Protein AF-A0A6L4ZM96-F1 (afdb_monomer_lite)

Secondary structure (DSSP, 8-state):
---SS-SS-TT-EEEEEEE-TTS-HHHHHHHHHHHHHHEEEEEEEEEE---TTTTHHHHHHHHHHHHHTT-HHHHHHHHHHHHHHSPP----HHHHTTSSEEEEE-

Foldseek 3Di:
DQQLDDPAAFQQDLEAEDECQPPFQVRVVNRLVSVLRNHHAQHEYEYEYDAQVNCPVVLVVVCVVCVVVVNCVVCVVVSVCVNPRGHHPPPDVVSCVSHVGYHYDD

Sequence (106 aa):
MSTNQLAFPDNSFDLIITDVSLLPSDKLAKELPELVRVAKPKARLVVYFASQGSFDEFFSIFWEALYYSNLSEALQLPLEELINERPAPIVNENLLQTAGNILIVI

Structure (mmCIF, N/CA/C/O backbone):
data_AF-A0A6L4ZM96-F1
#
_entry.id   AF-A0A6L4ZM96-F1
#
loop_
_atom_site.group_PDB
_atom_site.id
_atom_site.type_symbol
_atom_site.label_atom_id
_atom_site.label_alt_id
_atom_site.label_comp_id
_atom_site.label_asym_id
_atom_site.label_entity_id
_atom_site.label_seq_id
_atom_site.pdbx_PDB_ins_code
_atom_site.Cartn_x
_atom_site.Cartn_y
_atom_site.Cartn_z
_atom_site.occupancy
_atom_site.B_iso_or_equiv
_atom_site.auth_seq_id
_atom_site.auth_comp_id
_atom_site.auth_asym_id
_atom_site.auth_atom_id
_atom_site.pdbx_PDB_model_num
ATOM 1 N N . MET A 1 1 ? -9.968 -5.104 -6.400 1.00 49.06 1 MET A N 1
ATOM 2 C CA . MET A 1 1 ? -11.272 -4.629 -5.885 1.00 49.06 1 MET A CA 1
ATOM 3 C C . MET A 1 1 ? -10.994 -3.373 -5.086 1.00 49.06 1 MET A C 1
ATOM 5 O O . MET A 1 1 ? -10.076 -3.414 -4.285 1.00 49.06 1 MET A O 1
ATOM 9 N N . SER A 1 2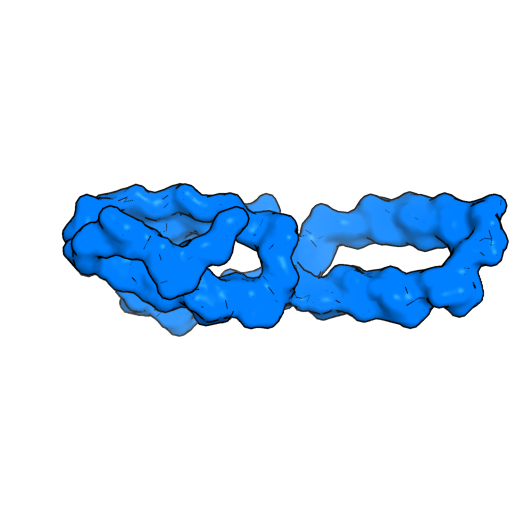 ? -11.695 -2.272 -5.351 1.00 54.97 2 SER A N 1
ATOM 10 C CA . SER A 1 2 ? -11.572 -1.062 -4.527 1.00 54.97 2 SER A CA 1
ATOM 11 C C . SER A 1 2 ? -12.361 -1.262 -3.234 1.00 54.97 2 SER A C 1
ATOM 13 O O . SER A 1 2 ? -13.502 -1.720 -3.285 1.00 54.97 2 SER A O 1
ATOM 15 N N . THR A 1 3 ? -11.760 -0.943 -2.093 1.00 60.47 3 THR A N 1
ATOM 16 C CA . THR A 1 3 ? -12.389 -0.961 -0.766 1.00 60.47 3 THR A CA 1
ATOM 17 C C . THR A 1 3 ? -13.255 0.267 -0.521 1.00 60.47 3 THR A C 1
ATOM 19 O O . THR A 1 3 ? -13.800 0.390 0.556 1.00 60.47 3 THR A O 1
ATOM 22 N N . ASN A 1 4 ? -13.490 1.142 -1.505 1.00 62.47 4 ASN A N 1
ATOM 23 C CA . ASN A 1 4 ? -14.335 2.334 -1.329 1.00 62.47 4 ASN A CA 1
ATOM 24 C C . ASN A 1 4 ? -15.783 2.049 -0.865 1.00 62.47 4 ASN A C 1
ATOM 26 O O . ASN A 1 4 ? -16.508 2.989 -0.548 1.00 62.47 4 ASN A O 1
ATOM 30 N N . GLN A 1 5 ? -16.220 0.783 -0.842 1.00 76.44 5 GLN A N 1
ATOM 31 C CA . GLN A 1 5 ? -17.460 0.367 -0.192 1.00 76.44 5 GLN A CA 1
ATOM 32 C C . GLN A 1 5 ? -17.423 -1.127 0.152 1.00 76.44 5 GLN A C 1
ATOM 34 O O . GLN A 1 5 ? -17.734 -1.997 -0.665 1.00 76.44 5 GLN A O 1
ATOM 39 N N . LEU A 1 6 ? -17.036 -1.439 1.381 1.00 83.69 6 LEU A N 1
ATOM 40 C CA . LEU A 1 6 ? -17.157 -2.769 1.950 1.00 83.69 6 LEU A 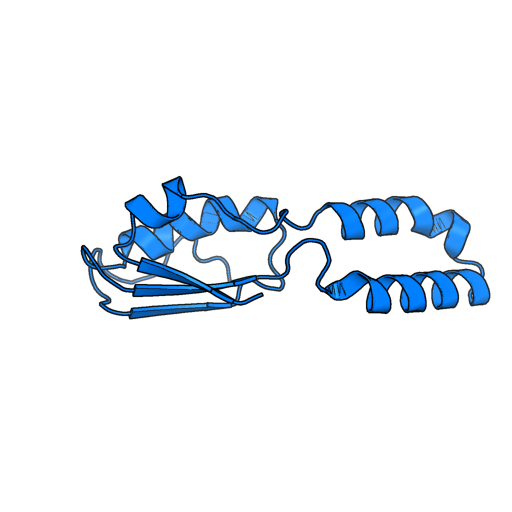CA 1
ATOM 41 C C . LEU A 1 6 ? -18.587 -2.975 2.459 1.00 83.69 6 LEU A C 1
ATOM 43 O O . LEU A 1 6 ? -19.122 -2.168 3.218 1.00 83.69 6 LEU A O 1
ATOM 47 N N . ALA A 1 7 ? -19.196 -4.108 2.109 1.00 89.75 7 ALA A N 1
ATOM 48 C CA . ALA A 1 7 ? -20.529 -4.500 2.575 1.00 89.75 7 ALA A CA 1
ATOM 49 C C . ALA A 1 7 ? -20.526 -4.997 4.039 1.00 89.75 7 ALA A C 1
ATOM 51 O O . ALA A 1 7 ? -21.186 -5.979 4.379 1.00 89.75 7 ALA A O 1
ATOM 52 N N . PHE A 1 8 ? -19.757 -4.335 4.903 1.00 91.50 8 PHE A N 1
ATOM 53 C CA . PHE A 1 8 ? -19.658 -4.626 6.326 1.00 91.50 8 PHE A CA 1
ATOM 54 C C . PHE A 1 8 ? -20.177 -3.445 7.150 1.00 91.50 8 PHE A C 1
ATOM 56 O O . PHE A 1 8 ? -19.939 -2.292 6.774 1.00 91.50 8 PHE A O 1
ATOM 63 N N . PRO A 1 9 ? -20.853 -3.702 8.281 1.00 91.50 9 PRO A N 1
ATOM 64 C CA . PRO A 1 9 ? -21.202 -2.659 9.236 1.00 91.50 9 PRO A CA 1
ATOM 65 C C . PRO A 1 9 ? -19.962 -1.969 9.817 1.00 91.50 9 PRO A C 1
ATOM 67 O O . PRO A 1 9 ? -18.870 -2.544 9.856 1.00 91.50 9 PRO A O 1
ATOM 70 N N . ASP A 1 10 ? -20.146 -0.753 10.318 1.00 93.81 10 ASP A N 1
ATOM 71 C CA . ASP A 1 10 ? -19.116 -0.036 11.072 1.00 93.81 10 ASP A CA 1
ATOM 72 C C . ASP A 1 10 ? -18.679 -0.847 12.302 1.00 93.81 10 ASP A C 1
ATOM 74 O O . ASP A 1 10 ? -19.492 -1.544 12.914 1.00 93.81 10 ASP A O 1
ATOM 78 N N . ASN A 1 11 ? -17.413 -0.716 12.710 1.00 92.81 11 ASN A N 1
ATOM 79 C CA . ASN A 1 11 ? -16.879 -1.326 13.936 1.00 92.81 11 ASN A CA 1
ATOM 80 C C . ASN A 1 11 ? -17.107 -2.849 14.037 1.00 92.81 11 ASN A C 1
ATOM 82 O O . ASN A 1 11 ? -17.431 -3.384 15.101 1.00 92.81 11 ASN A O 1
ATOM 86 N N . SER A 1 12 ? -16.936 -3.565 12.930 1.00 94.50 12 SER A N 1
ATOM 87 C CA . SER A 1 12 ? -17.172 -5.009 12.863 1.00 94.50 12 SER A CA 1
ATOM 88 C C . SER A 1 12 ? -15.949 -5.842 13.246 1.00 94.50 12 SER A C 1
ATOM 90 O O . SER A 1 12 ? -16.107 -6.948 13.765 1.00 94.50 12 SER A O 1
ATOM 92 N N . PHE A 1 13 ? -14.733 -5.327 13.039 1.00 93.44 13 PHE A N 1
ATOM 93 C CA . PHE A 1 13 ? -13.514 -6.139 13.093 1.00 93.44 13 PHE A CA 1
ATOM 94 C C . PHE A 1 13 ? -12.522 -5.680 14.164 1.00 93.44 13 PHE A C 1
ATOM 96 O O . PHE A 1 13 ? -12.221 -4.496 14.284 1.00 93.44 13 PHE A O 1
ATOM 103 N N . ASP A 1 14 ? -11.976 -6.637 14.917 1.00 91.38 14 ASP A N 1
ATOM 104 C CA . ASP A 1 14 ? -10.888 -6.423 15.886 1.00 91.38 14 ASP A CA 1
ATOM 105 C C . ASP A 1 14 ? -9.491 -6.480 15.229 1.00 91.38 14 ASP A C 1
ATOM 107 O O . ASP A 1 14 ? -8.516 -5.949 15.768 1.00 91.38 14 ASP A O 1
ATOM 111 N N . LEU A 1 15 ? -9.395 -7.117 14.057 1.00 89.44 15 LEU A N 1
ATOM 112 C CA . LEU A 1 15 ? -8.191 -7.237 13.236 1.00 89.44 15 LEU A CA 1
ATOM 113 C C . LEU A 1 15 ? -8.564 -7.115 11.758 1.00 89.44 15 LEU A C 1
ATOM 115 O O . LEU A 1 15 ? -9.461 -7.810 11.284 1.00 89.44 15 LEU A O 1
ATOM 119 N N . ILE A 1 16 ? -7.828 -6.282 11.035 1.00 88.88 16 ILE A N 1
ATOM 120 C CA . ILE A 1 16 ? -7.909 -6.151 9.583 1.00 88.88 16 ILE A CA 1
ATOM 121 C C . ILE A 1 16 ? -6.510 -6.369 9.021 1.00 88.88 16 ILE A C 1
ATOM 123 O O . ILE A 1 16 ? -5.548 -5.776 9.503 1.00 88.88 16 ILE A O 1
ATOM 127 N N . ILE A 1 17 ? -6.403 -7.221 8.006 1.00 89.12 17 ILE A N 1
ATOM 128 C CA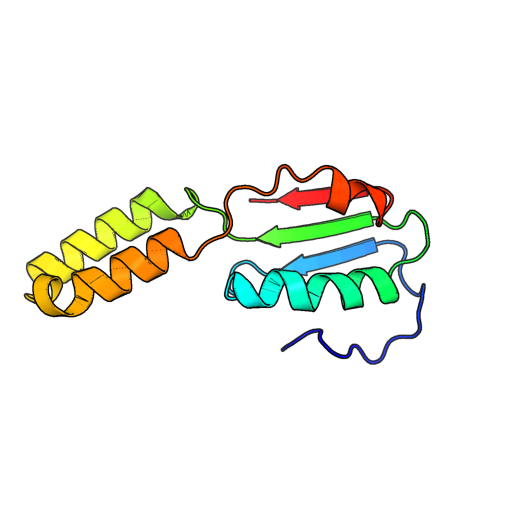 . ILE A 1 17 ? -5.175 -7.448 7.247 1.00 89.12 17 ILE A CA 1
ATOM 129 C C . ILE A 1 17 ? -5.505 -7.133 5.795 1.00 89.12 17 ILE A C 1
ATOM 131 O O . ILE A 1 17 ? -6.452 -7.697 5.249 1.00 89.12 17 ILE A O 1
ATOM 135 N N . THR A 1 18 ? -4.751 -6.224 5.189 1.00 84.12 18 THR A N 1
ATOM 136 C CA . THR A 1 18 ? -4.949 -5.824 3.798 1.00 84.12 18 THR A CA 1
ATOM 137 C C . THR A 1 18 ? -3.626 -5.804 3.050 1.00 84.12 18 THR A C 1
ATOM 139 O O . THR A 1 18 ? -2.590 -5.429 3.604 1.00 84.12 18 THR A O 1
ATOM 142 N N . ASP A 1 19 ? -3.682 -6.198 1.784 1.00 85.50 19 ASP A N 1
ATOM 143 C CA . ASP A 1 19 ? -2.580 -6.080 0.842 1.00 85.50 19 ASP A CA 1
ATOM 144 C C . ASP A 1 19 ? -2.936 -5.026 -0.202 1.00 85.50 19 ASP A C 1
ATOM 146 O O . ASP A 1 19 ? -3.905 -5.152 -0.954 1.00 85.50 19 ASP A O 1
ATOM 150 N N . VAL A 1 20 ? -2.152 -3.957 -0.196 1.00 80.50 20 VAL A N 1
ATOM 151 C CA . VAL A 1 20 ? -2.267 -2.804 -1.086 1.00 80.50 20 VAL A CA 1
ATOM 152 C C . VAL A 1 20 ? -0.952 -2.563 -1.832 1.00 80.50 20 VAL A C 1
ATOM 154 O O . VAL A 1 20 ? -0.744 -1.489 -2.387 1.00 80.50 20 VAL A O 1
ATOM 157 N N . SER A 1 21 ? -0.068 -3.566 -1.885 1.00 78.06 21 SER A N 1
ATOM 158 C CA . SER A 1 21 ? 1.248 -3.492 -2.536 1.00 78.06 21 SER A CA 1
ATOM 159 C C . SER A 1 21 ? 1.191 -3.145 -4.026 1.00 78.06 21 SER A C 1
ATOM 161 O O . SER A 1 21 ? 2.127 -2.547 -4.552 1.00 78.06 21 SER A O 1
ATOM 163 N N . LEU A 1 22 ? 0.079 -3.473 -4.690 1.00 77.56 22 LEU A N 1
ATOM 164 C CA . LEU A 1 22 ? -0.162 -3.197 -6.109 1.00 77.56 22 LEU A CA 1
ATOM 165 C C . LEU A 1 22 ? -1.127 -2.028 -6.355 1.00 77.56 22 LEU A C 1
ATOM 167 O O . LEU A 1 22 ? -1.501 -1.781 -7.503 1.00 77.56 22 LEU A O 1
ATOM 171 N N . LEU A 1 23 ? -1.582 -1.333 -5.307 1.00 77.19 23 LEU A N 1
ATOM 172 C CA . LEU A 1 23 ? -2.424 -0.157 -5.496 1.00 77.19 23 LEU A CA 1
ATOM 173 C C . LEU A 1 23 ? -1.570 1.054 -5.899 1.00 77.19 23 LEU A C 1
ATOM 175 O O . LEU A 1 23 ? -0.528 1.288 -5.285 1.00 77.19 23 LEU A O 1
ATOM 179 N N . PRO A 1 24 ? -2.039 1.867 -6.866 1.00 74.19 24 PRO A N 1
ATOM 180 C CA . PRO A 1 24 ? -1.472 3.187 -7.114 1.00 74.19 24 PRO A CA 1
ATOM 181 C C . PRO A 1 24 ? -1.454 4.014 -5.827 1.00 74.19 24 PRO A C 1
ATOM 183 O O . PRO A 1 24 ? -2.379 3.934 -5.005 1.00 74.19 24 PRO A O 1
ATOM 186 N N . SER A 1 25 ? -0.416 4.824 -5.641 1.00 69.38 25 SER A N 1
ATOM 187 C CA . SER A 1 25 ? -0.223 5.562 -4.386 1.00 69.38 25 SER A CA 1
ATOM 188 C C . SER A 1 25 ? -1.366 6.539 -4.094 1.00 69.38 25 SER A C 1
ATOM 190 O O . SER A 1 25 ? -1.777 6.689 -2.940 1.00 69.38 25 SER A O 1
ATOM 192 N N . ASP A 1 26 ? -1.972 7.117 -5.136 1.00 71.12 26 ASP A N 1
ATOM 193 C CA . ASP A 1 26 ? -3.134 8.009 -5.045 1.00 71.12 26 ASP A CA 1
ATOM 194 C C . ASP A 1 26 ? -4.426 7.297 -4.588 1.00 71.12 26 ASP A C 1
ATOM 196 O O . ASP A 1 26 ? -5.410 7.952 -4.215 1.00 71.12 26 ASP A O 1
ATOM 200 N N . LYS A 1 27 ? -4.451 5.958 -4.635 1.00 73.88 27 LYS A N 1
ATOM 201 C CA . LYS A 1 27 ? -5.577 5.128 -4.188 1.00 73.88 27 LYS A CA 1
ATOM 202 C C . LYS A 1 27 ? -5.441 4.718 -2.734 1.00 73.88 27 LYS A C 1
ATOM 204 O O . LYS A 1 27 ? -6.464 4.640 -2.066 1.00 73.88 27 LYS A O 1
ATOM 209 N N . LEU A 1 28 ? -4.227 4.545 -2.212 1.00 72.94 28 LEU A N 1
ATOM 210 C CA . LEU A 1 28 ? -4.017 4.128 -0.821 1.00 72.94 28 LEU A CA 1
ATOM 211 C C . LEU A 1 28 ? -4.738 5.046 0.179 1.00 72.94 28 LEU A C 1
ATOM 213 O O . LEU A 1 28 ? -5.459 4.579 1.059 1.00 72.94 28 LEU A O 1
ATOM 217 N N . ALA A 1 29 ? -4.611 6.363 -0.005 1.00 72.31 29 ALA A N 1
ATOM 218 C CA . ALA A 1 29 ? -5.263 7.353 0.851 1.00 72.31 29 ALA A CA 1
ATOM 219 C C . ALA A 1 29 ? -6.802 7.282 0.816 1.00 72.31 29 ALA A C 1
ATOM 221 O O . ALA A 1 29 ? -7.454 7.672 1.780 1.00 72.31 29 ALA A O 1
ATOM 222 N N . LYS A 1 30 ? -7.385 6.784 -0.282 1.00 75.75 30 LYS A N 1
ATOM 223 C CA . LYS A 1 30 ? -8.842 6.651 -0.462 1.00 75.75 30 LYS A CA 1
ATOM 224 C C . LYS A 1 30 ? -9.390 5.374 0.174 1.00 75.75 30 LYS A C 1
ATOM 226 O O . LYS A 1 30 ? -10.554 5.330 0.541 1.00 75.75 30 LYS A O 1
ATOM 231 N N . GLU A 1 31 ? -8.542 4.366 0.334 1.00 77.44 31 GLU A N 1
ATOM 232 C CA . GLU A 1 31 ? -8.918 3.030 0.804 1.00 77.44 31 GLU A CA 1
ATOM 233 C C . GLU A 1 31 ? -8.831 2.930 2.341 1.00 77.44 31 GLU A C 1
ATOM 235 O O . GLU A 1 31 ? -9.633 2.255 2.983 1.00 77.44 31 GLU A O 1
ATOM 240 N N . LEU A 1 32 ? -7.912 3.680 2.964 1.00 78.94 32 LEU A N 1
ATOM 241 C CA . LEU A 1 32 ? -7.743 3.718 4.423 1.00 78.94 32 LEU A CA 1
ATOM 242 C C . LEU A 1 32 ? -9.011 4.118 5.211 1.00 78.94 32 LEU A C 1
ATOM 244 O O . LEU A 1 32 ? -9.289 3.457 6.214 1.00 78.94 32 LEU A O 1
ATOM 248 N N . PRO A 1 33 ? -9.802 5.136 4.807 1.00 84.44 33 PRO A N 1
ATOM 249 C CA . PRO A 1 33 ? -11.018 5.516 5.525 1.00 84.44 33 PRO A CA 1
ATOM 250 C C . PRO A 1 33 ? -12.032 4.380 5.676 1.00 84.44 33 PRO A C 1
ATOM 252 O O . PRO A 1 33 ? -12.628 4.242 6.743 1.00 84.44 33 PRO A O 1
ATOM 255 N N . GLU A 1 34 ? -12.201 3.537 4.654 1.00 87.62 34 GLU A N 1
ATOM 256 C CA . GLU A 1 34 ? -13.133 2.413 4.751 1.00 87.62 34 GLU A CA 1
ATOM 257 C C . GLU A 1 34 ? -12.622 1.344 5.720 1.00 87.62 34 GLU A C 1
ATOM 259 O O . GLU A 1 34 ? -13.380 0.827 6.544 1.00 87.62 34 GLU A O 1
ATOM 264 N N . LEU A 1 35 ? -11.326 1.030 5.663 1.00 87.19 35 LEU A N 1
ATOM 265 C CA . LEU A 1 35 ? -10.714 0.074 6.585 1.00 87.19 35 LEU A CA 1
ATOM 266 C C . LEU A 1 35 ? -10.857 0.548 8.036 1.00 87.19 35 LEU A C 1
ATOM 268 O O . LEU A 1 35 ? -11.146 -0.255 8.918 1.00 87.19 35 LEU A O 1
ATOM 272 N N . VAL A 1 36 ? -10.724 1.855 8.277 1.00 86.56 36 VAL A N 1
ATOM 273 C CA . VAL A 1 36 ? -10.969 2.462 9.592 1.00 86.56 36 VAL A CA 1
ATOM 274 C C . VAL A 1 36 ? -12.448 2.382 9.982 1.00 86.56 36 VAL A C 1
ATOM 276 O O . VAL A 1 36 ? -12.736 2.057 11.129 1.00 86.56 36 VAL A O 1
ATOM 279 N N . ARG A 1 37 ? -13.391 2.610 9.055 1.00 90.06 37 ARG A N 1
ATOM 280 C CA . ARG A 1 37 ? -14.840 2.531 9.329 1.00 90.06 37 ARG A CA 1
ATOM 281 C C . ARG A 1 37 ? -15.252 1.159 9.861 1.00 90.06 37 ARG A C 1
ATOM 283 O O . ARG A 1 37 ? -16.015 1.058 10.822 1.00 90.06 37 ARG A O 1
ATOM 290 N N . VAL A 1 38 ? -14.766 0.092 9.233 1.00 92.06 38 VAL A N 1
ATOM 291 C CA . VAL A 1 38 ? -15.134 -1.282 9.611 1.00 92.06 38 VAL A CA 1
ATOM 292 C C . VAL A 1 38 ? -14.328 -1.801 10.811 1.00 92.06 38 VAL A C 1
ATOM 294 O O . VAL A 1 38 ? -14.694 -2.824 11.395 1.00 92.06 38 VAL A O 1
ATOM 297 N N . ALA A 1 39 ? -13.263 -1.105 11.215 1.00 90.69 39 ALA A N 1
ATOM 298 C CA . ALA A 1 39 ? -12.454 -1.429 12.384 1.00 90.69 39 ALA A CA 1
ATOM 299 C C . ALA A 1 39 ? -13.138 -0.977 13.680 1.00 90.69 39 ALA A C 1
ATOM 301 O O . ALA A 1 39 ? -13.643 0.136 13.778 1.00 90.69 39 ALA A O 1
ATOM 302 N N . LYS A 1 40 ? -13.130 -1.822 14.714 1.00 92.06 40 LYS A N 1
ATOM 303 C CA . LYS A 1 40 ? -13.547 -1.413 16.063 1.00 92.06 40 LYS A CA 1
ATOM 304 C C . LYS A 1 40 ? -12.575 -0.381 16.647 1.00 92.06 40 LYS A C 1
ATOM 306 O O . LYS A 1 40 ? -11.391 -0.382 16.296 1.00 92.06 40 LYS A O 1
ATOM 311 N N . PRO A 1 41 ? -13.001 0.427 17.636 1.00 85.81 41 PRO A N 1
ATOM 312 C CA . PRO A 1 41 ? -12.070 1.241 18.403 1.00 85.81 41 PRO A CA 1
ATOM 313 C C . PRO A 1 41 ? -10.963 0.359 18.996 1.00 85.81 41 PRO A C 1
ATOM 315 O O . PRO A 1 41 ? -11.250 -0.650 19.638 1.00 85.81 41 PRO A O 1
ATOM 318 N N . LYS A 1 42 ? -9.700 0.754 18.798 1.00 82.88 42 LYS A N 1
ATOM 319 C CA . LYS A 1 42 ? -8.495 0.000 19.207 1.00 82.88 42 LYS A CA 1
ATOM 320 C C . LYS A 1 42 ? -8.238 -1.323 18.465 1.00 82.88 42 LYS A C 1
ATOM 322 O O . LYS A 1 42 ? -7.368 -2.081 18.892 1.00 82.88 42 LYS A O 1
ATOM 327 N N . ALA A 1 43 ? -8.941 -1.594 17.367 1.00 86.44 43 ALA A N 1
ATOM 328 C CA . ALA A 1 43 ? -8.610 -2.710 16.488 1.00 86.44 43 ALA A CA 1
ATOM 329 C C . ALA A 1 43 ? -7.194 -2.573 15.905 1.00 86.44 43 ALA A C 1
ATOM 331 O O . ALA A 1 43 ? -6.628 -1.476 15.827 1.00 86.44 43 ALA A O 1
ATOM 332 N N . ARG A 1 44 ? -6.632 -3.707 15.479 1.00 86.25 44 ARG A N 1
ATOM 333 C CA . ARG A 1 44 ? -5.338 -3.762 14.794 1.00 86.25 44 ARG A CA 1
ATOM 334 C C . ARG A 1 44 ? -5.547 -3.733 13.286 1.00 86.25 44 ARG A C 1
ATOM 336 O O . ARG A 1 44 ? -6.312 -4.536 12.758 1.00 86.25 44 ARG A O 1
ATOM 343 N N . LEU A 1 45 ? -4.817 -2.864 12.600 1.00 84.31 45 LEU A N 1
ATOM 344 C CA . LEU A 1 45 ? -4.795 -2.807 11.141 1.00 84.31 45 LEU A CA 1
ATOM 345 C C . LEU A 1 45 ? -3.387 -3.161 10.651 1.00 84.31 45 LEU A C 1
ATOM 347 O O . LEU A 1 45 ? -2.414 -2.524 11.042 1.00 84.31 45 LEU A O 1
ATOM 351 N N . VAL A 1 46 ? -3.273 -4.193 9.822 1.00 85.25 46 VAL A N 1
ATOM 352 C CA . VAL A 1 46 ? -2.022 -4.606 9.177 1.00 85.25 46 VAL A CA 1
ATOM 353 C C . VAL A 1 46 ? -2.137 -4.297 7.694 1.00 85.25 46 VAL A C 1
ATOM 355 O O . VAL A 1 46 ? -3.047 -4.796 7.030 1.00 85.25 46 VAL A O 1
ATOM 358 N N . VAL A 1 47 ? -1.232 -3.465 7.188 1.00 80.38 47 VAL A N 1
ATOM 359 C CA . VAL A 1 47 ? -1.233 -3.008 5.794 1.00 80.38 47 VAL A CA 1
ATOM 360 C C . VAL A 1 47 ? 0.094 -3.394 5.158 1.00 80.38 47 VAL A C 1
ATOM 362 O O . VAL A 1 47 ? 1.146 -2.930 5.602 1.00 80.38 47 VAL A O 1
ATOM 365 N N . TYR A 1 48 ? 0.030 -4.221 4.118 1.00 82.00 48 TYR A N 1
ATOM 366 C CA . TYR A 1 48 ? 1.166 -4.508 3.247 1.00 82.00 48 TYR A CA 1
ATOM 367 C C . TYR A 1 48 ? 1.170 -3.514 2.092 1.00 82.00 48 TYR A C 1
ATOM 369 O O . TYR A 1 48 ? 0.188 -3.447 1.353 1.00 82.00 48 TYR A O 1
ATOM 377 N N . PHE A 1 49 ? 2.240 -2.737 1.924 1.00 77.69 49 PHE A N 1
ATOM 378 C CA . PHE A 1 49 ? 2.354 -1.808 0.800 1.00 77.69 49 PHE A CA 1
ATOM 379 C C . PHE A 1 49 ? 3.779 -1.738 0.260 1.00 77.69 49 PHE A C 1
ATOM 381 O O . PHE A 1 49 ? 4.745 -1.894 0.997 1.00 77.69 49 PHE A O 1
ATOM 388 N N . ALA A 1 50 ? 3.899 -1.447 -1.034 1.00 77.00 50 ALA A N 1
ATOM 389 C CA . ALA A 1 50 ? 5.181 -1.201 -1.674 1.00 77.00 50 ALA A CA 1
ATOM 390 C C . ALA A 1 50 ? 5.612 0.249 -1.417 1.00 77.00 50 ALA A C 1
ATOM 392 O O . ALA A 1 50 ? 4.954 1.176 -1.899 1.00 77.00 50 ALA A O 1
ATOM 393 N N . SER A 1 51 ? 6.701 0.463 -0.679 1.00 75.94 51 SER A N 1
ATOM 394 C CA . SER A 1 51 ? 7.267 1.800 -0.494 1.00 75.94 51 SER A CA 1
ATOM 395 C C . SER A 1 51 ? 8.270 2.141 -1.597 1.00 75.94 51 SER A C 1
ATOM 397 O O . SER A 1 51 ? 8.698 1.283 -2.378 1.00 75.94 51 SER A O 1
ATOM 399 N N . GLN A 1 52 ? 8.698 3.403 -1.646 1.00 75.56 52 GLN A N 1
ATOM 400 C CA . GLN A 1 52 ? 9.972 3.739 -2.290 1.00 75.56 52 GLN A CA 1
ATOM 401 C C . GLN A 1 52 ? 11.088 2.854 -1.717 1.00 75.56 52 GLN A C 1
ATOM 403 O O . GLN A 1 52 ? 11.080 2.549 -0.520 1.00 75.56 52 GLN A O 1
ATOM 408 N N . GLY A 1 53 ? 12.011 2.407 -2.566 1.00 72.25 53 GLY A N 1
ATOM 409 C CA . GLY A 1 53 ? 13.088 1.499 -2.174 1.00 72.25 53 GLY A CA 1
ATOM 410 C C . GLY A 1 53 ? 12.753 0.007 -2.272 1.00 72.25 53 GLY A C 1
ATOM 411 O O . GLY A 1 53 ? 13.658 -0.799 -2.467 1.00 72.25 53 GLY A O 1
ATOM 412 N N . SER A 1 54 ? 11.474 -0.396 -2.195 1.00 70.25 54 SER A N 1
ATOM 413 C CA . SER A 1 54 ? 11.090 -1.824 -2.158 1.00 70.25 54 SER A CA 1
ATOM 414 C C . SER A 1 54 ? 11.457 -2.608 -3.429 1.00 70.25 54 SER A C 1
ATOM 416 O O . SER A 1 54 ? 11.463 -3.834 -3.407 1.00 70.25 54 SER A O 1
ATOM 418 N N . PHE A 1 55 ? 11.736 -1.926 -4.545 1.00 73.94 55 PHE A N 1
ATOM 419 C CA . PHE A 1 55 ? 11.980 -2.554 -5.851 1.00 73.94 55 PHE A CA 1
ATOM 420 C C . PHE A 1 55 ? 13.162 -1.936 -6.610 1.00 73.94 55 PHE A C 1
ATOM 422 O O . PHE A 1 55 ? 13.225 -2.060 -7.831 1.00 73.94 55 PHE A O 1
ATOM 429 N N . ASP A 1 56 ? 14.095 -1.268 -5.932 1.00 74.19 56 ASP A N 1
ATOM 430 C CA . ASP A 1 56 ? 15.176 -0.538 -6.618 1.00 74.19 56 ASP A CA 1
ATOM 431 C C . ASP A 1 56 ? 16.036 -1.462 -7.500 1.00 74.19 56 ASP A C 1
ATOM 433 O O . ASP A 1 56 ? 16.368 -1.127 -8.640 1.00 74.19 56 ASP A O 1
ATOM 437 N N . GLU A 1 57 ? 16.319 -2.681 -7.032 1.00 81.69 57 GLU A N 1
ATOM 438 C CA . GLU A 1 57 ? 17.053 -3.681 -7.818 1.00 81.69 57 GLU A CA 1
ATOM 439 C C . GLU A 1 57 ? 16.228 -4.202 -9.006 1.00 81.69 57 GLU A C 1
ATOM 441 O O . GLU A 1 57 ? 16.741 -4.330 -10.118 1.00 81.69 57 GLU A O 1
ATOM 446 N N . PHE A 1 58 ? 14.923 -4.419 -8.814 1.00 84.94 58 PHE A N 1
ATOM 447 C CA . PHE A 1 58 ? 14.022 -4.808 -9.902 1.00 84.94 58 PHE A CA 1
ATOM 448 C C . PHE A 1 58 ? 13.987 -3.747 -11.008 1.00 84.94 58 PHE A C 1
ATOM 450 O O . PHE A 1 58 ? 14.080 -4.079 -12.190 1.00 84.94 58 PHE A O 1
ATOM 457 N N . PHE A 1 59 ? 13.894 -2.467 -10.641 1.00 86.06 59 PHE A N 1
ATOM 458 C CA . PHE A 1 59 ? 13.905 -1.381 -11.615 1.00 86.06 59 PHE A CA 1
ATOM 459 C C . PHE A 1 59 ? 15.254 -1.232 -12.315 1.00 86.06 59 PHE A C 1
ATOM 461 O O . PHE A 1 59 ? 15.271 -0.903 -13.497 1.00 86.06 59 PHE A O 1
ATOM 468 N N . SER A 1 60 ? 16.361 -1.550 -11.640 1.00 87.56 60 SER A N 1
ATOM 469 C CA . SER A 1 60 ? 17.689 -1.588 -12.265 1.00 87.56 60 SER A CA 1
ATOM 470 C C . SER A 1 60 ? 17.754 -2.642 -13.380 1.00 87.56 60 SER A C 1
ATOM 472 O O . SER A 1 60 ? 18.176 -2.339 -14.495 1.00 87.56 60 SER A O 1
ATOM 474 N N . ILE A 1 61 ? 17.246 -3.853 -13.120 1.00 91.19 61 ILE A N 1
ATOM 475 C CA . ILE A 1 61 ? 17.160 -4.930 -14.123 1.00 91.19 61 ILE A CA 1
ATOM 476 C C . ILE A 1 61 ? 16.201 -4.545 -15.257 1.00 91.19 61 ILE A C 1
ATOM 478 O O . ILE A 1 61 ? 16.482 -4.789 -16.431 1.00 91.19 61 ILE A O 1
ATOM 482 N N . PHE A 1 62 ? 15.059 -3.934 -14.931 1.00 90.38 62 PHE A N 1
ATOM 483 C CA . PHE A 1 62 ? 14.088 -3.525 -15.942 1.00 90.38 62 PHE A CA 1
ATOM 484 C C . PHE A 1 62 ? 14.647 -2.429 -16.857 1.00 90.38 62 PHE A C 1
ATOM 486 O O . PHE A 1 62 ? 14.481 -2.504 -18.074 1.00 90.38 62 PHE A O 1
ATOM 493 N N . TRP A 1 63 ? 15.378 -1.465 -16.297 1.00 91.00 63 TRP A N 1
ATOM 494 C CA . TRP A 1 63 ? 16.084 -0.440 -17.060 1.00 91.00 63 TRP A CA 1
ATOM 495 C C . TRP A 1 63 ? 17.091 -1.051 -18.040 1.00 91.00 63 TRP A C 1
ATOM 497 O O . TRP A 1 63 ? 17.117 -0.691 -19.219 1.00 91.00 63 TRP A O 1
ATOM 507 N N . GLU A 1 64 ? 17.887 -2.017 -17.577 1.00 93.31 64 GLU A N 1
ATOM 508 C CA . GLU A 1 64 ? 18.842 -2.747 -18.414 1.00 93.31 64 GLU A CA 1
ATOM 509 C C . GLU A 1 64 ? 18.136 -3.526 -19.541 1.00 93.31 64 GLU A C 1
ATOM 511 O O . GLU A 1 64 ? 18.554 -3.471 -20.700 1.00 93.31 64 GLU A O 1
ATOM 516 N N . ALA A 1 65 ? 17.011 -4.182 -19.248 1.00 94.94 65 ALA A N 1
ATOM 517 C CA . ALA A 1 65 ? 16.217 -4.884 -20.256 1.00 94.94 65 ALA A CA 1
ATOM 518 C C . ALA A 1 65 ? 15.650 -3.937 -21.331 1.00 94.94 65 ALA A C 1
ATOM 520 O O . ALA A 1 65 ? 15.669 -4.265 -22.522 1.00 94.94 65 ALA A O 1
ATOM 521 N N . LEU A 1 66 ? 15.171 -2.752 -20.934 1.00 94.88 66 LEU A N 1
ATOM 522 C CA . LEU A 1 66 ? 14.691 -1.726 -21.864 1.00 94.88 66 LEU A CA 1
ATOM 523 C C . LEU A 1 66 ? 15.814 -1.182 -22.743 1.00 94.88 66 LEU A C 1
ATOM 525 O O . LEU A 1 66 ? 15.601 -0.972 -23.939 1.00 94.88 66 LEU A O 1
ATOM 529 N N . TYR A 1 67 ? 17.007 -1.007 -22.174 1.00 94.44 67 TYR A N 1
ATOM 530 C CA . TYR A 1 67 ? 18.199 -0.625 -22.923 1.00 94.44 67 TYR A CA 1
ATOM 531 C C . TYR A 1 67 ? 18.535 -1.658 -24.007 1.00 94.44 67 TYR A C 1
ATOM 533 O O . TYR A 1 67 ? 18.599 -1.303 -25.183 1.00 94.44 67 TYR A O 1
ATOM 541 N N . TYR A 1 68 ? 18.645 -2.944 -23.655 1.00 96.56 68 TYR A N 1
ATOM 542 C CA . TYR A 1 68 ? 18.942 -4.001 -24.635 1.00 96.56 68 TYR A CA 1
ATOM 543 C C . TYR A 1 68 ? 17.828 -4.240 -25.660 1.00 96.56 68 TYR A C 1
ATOM 545 O O . TYR A 1 68 ? 18.081 -4.804 -26.723 1.00 96.56 68 TYR A O 1
ATOM 553 N N . SER A 1 69 ? 16.609 -3.794 -25.363 1.00 96.25 69 SER A N 1
ATOM 554 C CA . SER A 1 69 ? 15.468 -3.889 -26.276 1.00 96.25 69 SER A CA 1
ATOM 555 C C . SER A 1 69 ? 15.296 -2.651 -27.168 1.00 96.25 69 SER A C 1
ATOM 557 O O . SER A 1 69 ? 14.331 -2.601 -27.927 1.00 96.25 69 SER A O 1
ATOM 559 N N . ASN A 1 70 ? 16.191 -1.653 -27.093 1.00 95.62 70 ASN A N 1
ATOM 560 C CA . ASN A 1 70 ? 16.053 -0.344 -27.756 1.00 95.62 70 ASN A CA 1
ATOM 561 C C . ASN A 1 70 ? 14.730 0.379 -27.420 1.00 95.62 70 ASN A C 1
ATOM 563 O O . ASN A 1 70 ? 14.168 1.091 -28.250 1.00 95.62 70 ASN A O 1
ATOM 567 N N . LEU A 1 71 ? 14.221 0.189 -26.201 1.00 95.94 71 LEU A N 1
ATOM 568 C CA . LEU A 1 71 ? 12.992 0.818 -25.705 1.00 95.94 71 LEU A CA 1
ATOM 569 C C . LEU A 1 71 ? 13.257 1.917 -24.668 1.00 95.94 71 LEU A C 1
ATOM 571 O O . LEU A 1 71 ? 12.317 2.590 -24.249 1.00 95.94 71 LEU A O 1
ATOM 575 N N . SER A 1 72 ? 14.512 2.104 -24.251 1.00 91.38 72 SER A N 1
ATOM 576 C CA . SER A 1 72 ? 14.893 3.045 -23.192 1.00 91.38 72 SER A CA 1
ATOM 577 C C . SER A 1 72 ? 14.425 4.473 -23.471 1.00 91.38 72 SER A C 1
ATOM 579 O O . SER A 1 72 ? 13.781 5.064 -22.616 1.00 91.38 72 SER A O 1
ATOM 581 N N . GLU A 1 73 ? 14.656 5.008 -24.671 1.00 92.69 73 GLU A N 1
ATOM 582 C CA . GLU A 1 73 ? 14.279 6.389 -25.013 1.00 92.69 73 GLU A CA 1
ATOM 583 C C . GLU A 1 73 ? 12.758 6.618 -24.955 1.00 92.69 73 GLU A C 1
ATOM 585 O O . GLU A 1 73 ? 12.296 7.659 -24.495 1.00 92.69 73 GLU A O 1
ATOM 590 N N . ALA A 1 74 ? 11.967 5.620 -25.360 1.00 92.88 74 ALA A N 1
ATOM 591 C CA . ALA A 1 74 ? 10.509 5.714 -25.364 1.00 92.88 74 ALA A CA 1
ATOM 592 C C . ALA A 1 74 ? 9.884 5.531 -23.970 1.00 92.88 74 ALA A C 1
ATOM 594 O O . ALA A 1 74 ? 8.796 6.046 -23.716 1.00 92.88 74 ALA A O 1
ATOM 595 N N . LEU A 1 75 ? 10.540 4.773 -23.084 1.00 93.19 75 LEU A N 1
ATOM 596 C CA . LEU A 1 75 ? 9.975 4.350 -21.798 1.00 93.19 75 LEU A CA 1
ATOM 597 C C . LEU A 1 75 ? 10.692 4.925 -20.572 1.00 93.19 75 LEU A C 1
ATOM 599 O O . LEU A 1 75 ? 10.253 4.660 -19.456 1.00 93.19 75 LEU A O 1
ATOM 603 N N . GLN A 1 76 ? 11.729 5.745 -20.758 1.00 89.62 76 GLN A N 1
ATOM 604 C CA . GLN A 1 76 ? 12.467 6.376 -19.665 1.00 89.62 76 GLN A CA 1
ATOM 605 C C . GLN A 1 76 ? 11.548 7.171 -18.727 1.00 89.62 76 GLN A C 1
ATOM 607 O O . GLN A 1 76 ? 11.517 6.898 -17.531 1.00 89.62 76 GLN A O 1
ATOM 612 N N . LEU A 1 77 ? 10.779 8.125 -19.264 1.00 90.25 77 LEU A N 1
ATOM 613 C CA . LEU A 1 77 ? 9.909 8.986 -18.454 1.00 90.25 77 LEU A CA 1
ATOM 614 C C . LEU A 1 77 ? 8.811 8.188 -17.720 1.00 90.25 77 LEU A C 1
ATOM 616 O O . LEU A 1 77 ? 8.720 8.323 -16.503 1.00 90.25 77 LEU A O 1
ATOM 620 N N . PRO A 1 78 ? 8.040 7.295 -18.382 1.00 89.62 78 PRO A N 1
ATOM 621 C CA . PRO A 1 78 ? 7.079 6.438 -17.682 1.00 89.62 78 PRO A CA 1
ATOM 622 C C . PRO A 1 78 ? 7.703 5.559 -16.592 1.00 89.62 78 PRO A C 1
ATOM 624 O O . PRO A 1 78 ? 7.068 5.289 -15.574 1.00 89.62 78 PRO A O 1
ATOM 627 N N . LEU A 1 79 ? 8.938 5.087 -16.794 1.00 87.75 79 LEU A N 1
ATOM 628 C CA . LEU A 1 79 ? 9.642 4.287 -15.798 1.00 87.75 79 LEU A CA 1
ATOM 629 C C . LEU A 1 79 ? 10.067 5.133 -14.593 1.00 87.75 79 LEU A C 1
ATOM 631 O O . LEU A 1 79 ? 9.860 4.714 -13.458 1.00 87.75 79 LEU A O 1
ATOM 635 N N . GLU A 1 80 ? 10.615 6.327 -14.817 1.00 86.81 80 GLU A N 1
ATOM 636 C CA . GLU A 1 80 ? 10.933 7.269 -13.738 1.00 86.81 80 GLU A CA 1
ATOM 637 C C . GLU A 1 80 ? 9.675 7.669 -12.950 1.00 86.81 80 GLU A C 1
ATOM 639 O O . GLU A 1 80 ? 9.712 7.716 -11.719 1.00 86.81 80 GLU A O 1
ATOM 644 N N . GLU A 1 81 ? 8.547 7.896 -13.625 1.00 87.19 81 GLU A N 1
ATOM 645 C CA . GLU A 1 81 ? 7.255 8.149 -12.977 1.00 87.19 81 GLU A CA 1
ATOM 646 C C . GLU A 1 81 ? 6.822 6.960 -12.112 1.00 87.19 81 GLU A C 1
ATOM 648 O O . GLU A 1 81 ? 6.512 7.148 -10.939 1.00 87.19 81 GLU A O 1
ATOM 653 N N . LEU A 1 82 ? 6.888 5.734 -12.640 1.00 82.12 82 LEU A N 1
ATOM 654 C CA . LEU A 1 82 ? 6.532 4.512 -11.911 1.00 82.12 82 LEU A CA 1
ATOM 655 C C . LEU A 1 82 ? 7.419 4.272 -10.676 1.00 82.12 82 LEU A C 1
ATOM 657 O O . LEU A 1 82 ? 6.931 3.827 -9.635 1.00 82.12 82 LEU A O 1
ATOM 661 N N . ILE A 1 83 ? 8.721 4.557 -10.778 1.00 80.44 83 ILE A N 1
ATOM 662 C CA . ILE A 1 83 ? 9.670 4.453 -9.658 1.00 80.44 83 ILE A CA 1
ATOM 663 C C . ILE A 1 83 ? 9.285 5.440 -8.550 1.00 80.44 83 ILE A C 1
ATOM 665 O O . ILE A 1 83 ? 9.262 5.078 -7.370 1.00 80.44 83 ILE A O 1
ATOM 669 N N . ASN A 1 84 ? 8.955 6.67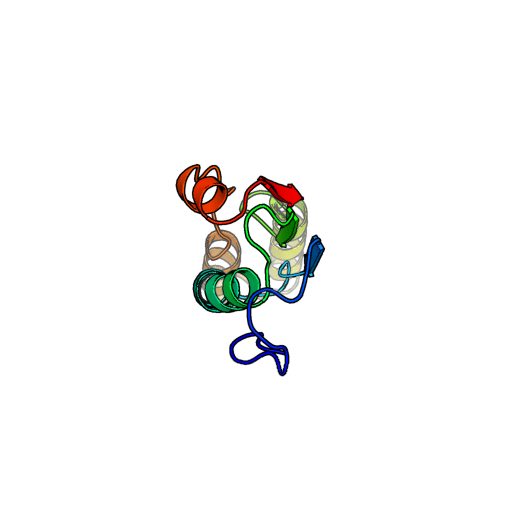5 -8.932 1.00 80.50 84 ASN A N 1
ATOM 670 C CA . ASN A 1 84 ? 8.682 7.762 -7.997 1.00 80.50 84 ASN A CA 1
ATOM 671 C C . ASN A 1 84 ? 7.233 7.801 -7.489 1.00 80.50 84 ASN A C 1
ATOM 673 O O . ASN A 1 84 ? 6.980 8.438 -6.468 1.00 80.50 84 ASN A O 1
ATOM 677 N N . GLU A 1 85 ? 6.295 7.119 -8.153 1.00 80.06 85 GLU A N 1
ATOM 678 C CA . GLU A 1 85 ? 4.876 7.090 -7.779 1.00 80.06 85 GLU A CA 1
ATOM 679 C C . GLU A 1 85 ? 4.669 6.494 -6.385 1.00 80.06 85 GLU A C 1
ATOM 681 O O . GLU A 1 85 ? 3.728 6.871 -5.685 1.00 80.06 85 GLU A O 1
ATOM 686 N N . ARG A 1 86 ? 5.533 5.567 -5.958 1.00 75.88 86 ARG A N 1
ATOM 687 C CA . ARG A 1 86 ? 5.337 4.856 -4.694 1.00 75.88 86 ARG A CA 1
ATOM 688 C C . ARG A 1 86 ? 5.405 5.803 -3.497 1.00 75.88 86 ARG A C 1
ATOM 690 O O . ARG A 1 86 ? 6.230 6.718 -3.475 1.00 75.88 86 ARG A O 1
ATOM 697 N N . PRO A 1 87 ? 4.568 5.582 -2.469 1.00 69.44 87 PRO A N 1
ATOM 698 C CA . PRO A 1 87 ? 4.653 6.379 -1.262 1.00 69.44 87 PRO A CA 1
ATOM 699 C C . PRO A 1 87 ? 6.034 6.185 -0.629 1.00 69.44 87 PRO A C 1
ATOM 701 O O . PRO A 1 87 ? 6.544 5.062 -0.534 1.00 69.44 87 PRO A O 1
ATOM 704 N N . ALA A 1 88 ? 6.633 7.278 -0.154 1.00 65.94 88 ALA A N 1
ATOM 705 C CA . ALA A 1 88 ? 7.728 7.171 0.799 1.00 65.94 88 ALA A CA 1
ATOM 706 C C . ALA A 1 88 ? 7.269 6.288 1.976 1.00 65.94 88 ALA A C 1
ATOM 708 O O . ALA A 1 88 ? 6.069 6.287 2.287 1.00 65.94 88 ALA A O 1
ATOM 709 N N . PRO A 1 89 ? 8.173 5.538 2.632 1.00 62.81 89 PRO A N 1
ATOM 710 C CA . PRO A 1 89 ? 7.825 4.771 3.818 1.00 62.81 89 PRO A CA 1
ATOM 711 C C . PRO A 1 89 ? 7.016 5.652 4.773 1.00 62.81 89 PRO A C 1
ATOM 713 O O . PRO A 1 89 ? 7.498 6.679 5.253 1.00 62.81 89 PRO A O 1
ATOM 716 N N . ILE A 1 90 ? 5.747 5.297 4.974 1.00 56.56 90 ILE A N 1
ATOM 717 C CA . ILE A 1 90 ? 4.834 6.038 5.839 1.00 56.56 90 ILE A CA 1
ATOM 718 C C . ILE A 1 90 ? 5.345 5.860 7.271 1.00 56.56 90 ILE A C 1
ATOM 720 O O . ILE A 1 90 ? 4.981 4.921 7.968 1.00 56.56 90 ILE A O 1
ATOM 724 N N . VAL A 1 91 ? 6.181 6.787 7.730 1.00 50.12 91 VAL A N 1
A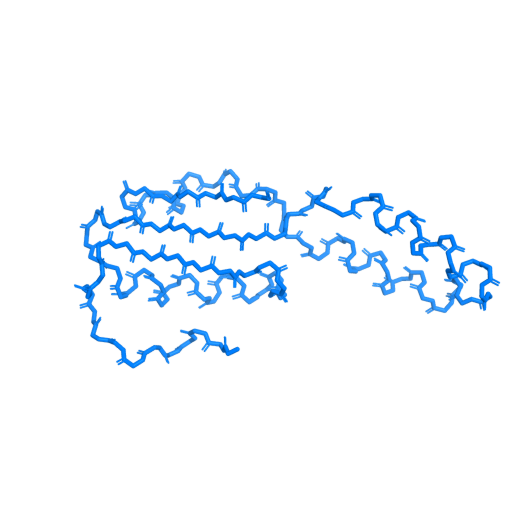TOM 725 C CA . VAL A 1 91 ? 6.396 7.049 9.158 1.00 50.12 91 VAL A CA 1
ATOM 726 C C . VAL A 1 91 ? 5.432 8.168 9.536 1.00 50.12 91 VAL A C 1
ATOM 728 O O . VAL A 1 91 ? 5.832 9.277 9.864 1.00 50.12 91 VAL A O 1
ATOM 731 N N . ASN A 1 92 ? 4.129 7.943 9.352 1.00 45.75 92 ASN A N 1
ATOM 732 C CA . ASN A 1 92 ? 3.131 8.969 9.643 1.00 45.75 92 ASN A CA 1
ATOM 733 C C . ASN A 1 92 ? 2.396 8.597 10.928 1.00 45.75 92 ASN A C 1
ATOM 735 O O . ASN A 1 92 ? 1.435 7.826 10.924 1.00 45.75 92 ASN A O 1
ATOM 739 N N . GLU A 1 93 ? 2.874 9.160 12.035 1.00 44.81 93 GLU A N 1
ATOM 740 C CA . GLU A 1 93 ? 2.320 8.990 13.382 1.00 44.81 93 GLU A CA 1
ATOM 741 C C . GLU A 1 93 ? 0.825 9.334 13.462 1.00 44.81 93 GLU A C 1
ATOM 743 O O . GLU A 1 93 ? 0.107 8.796 14.298 1.00 44.81 93 GLU A O 1
ATOM 748 N N . ASN A 1 94 ? 0.320 10.168 12.550 1.00 41.75 94 ASN A N 1
ATOM 749 C CA . ASN A 1 94 ? -1.091 10.549 12.507 1.00 41.75 94 ASN A CA 1
ATOM 750 C C . ASN A 1 94 ? -2.016 9.424 12.011 1.00 41.75 94 ASN A C 1
ATOM 752 O O . ASN A 1 94 ? -3.158 9.349 12.457 1.00 41.75 94 ASN A O 1
ATOM 756 N N . LEU A 1 95 ? -1.535 8.516 11.148 1.00 49.88 95 LEU A N 1
ATOM 757 C CA . LEU A 1 95 ? -2.298 7.319 10.762 1.00 49.88 95 LEU A CA 1
ATOM 758 C C . LEU A 1 95 ? -2.381 6.324 11.932 1.00 49.88 95 LEU A C 1
ATOM 760 O O . LEU A 1 95 ? -3.413 5.687 12.132 1.00 49.88 95 LEU A O 1
ATOM 764 N N . LEU A 1 96 ? -1.336 6.259 12.764 1.00 48.19 96 LEU A N 1
ATOM 765 C CA . LEU A 1 96 ? -1.290 5.421 13.968 1.00 48.19 96 LEU A CA 1
ATOM 766 C C . LEU A 1 96 ? -2.268 5.869 15.068 1.00 48.19 96 LEU A C 1
ATOM 768 O O . LEU A 1 96 ? -2.592 5.073 15.945 1.00 48.19 96 LEU A O 1
ATOM 772 N N . GLN A 1 97 ? -2.754 7.114 15.044 1.00 46.31 97 GLN A N 1
ATOM 773 C CA . GLN A 1 97 ? -3.647 7.629 16.090 1.00 46.31 97 GLN A CA 1
ATOM 774 C C . GLN A 1 97 ? -5.113 7.196 15.923 1.00 46.31 97 GLN A C 1
ATOM 776 O O . GLN A 1 97 ? -5.852 7.182 16.907 1.00 46.31 97 GLN A O 1
ATOM 781 N N . THR A 1 98 ? -5.557 6.836 14.713 1.00 48.69 98 THR A N 1
ATOM 782 C CA . THR A 1 98 ? -6.978 6.528 14.445 1.00 48.69 98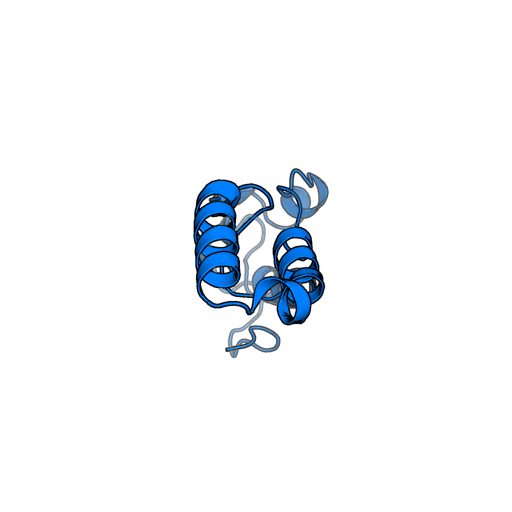 THR A CA 1
ATOM 783 C C . THR A 1 98 ? -7.319 5.046 14.628 1.00 48.69 98 THR A C 1
ATOM 785 O O . THR A 1 98 ? -8.414 4.716 15.079 1.00 48.69 98 THR A O 1
ATOM 788 N N . ALA A 1 99 ? -6.376 4.145 14.345 1.00 49.88 99 ALA A N 1
ATOM 789 C CA . ALA A 1 99 ? -6.485 2.716 14.627 1.00 49.88 99 ALA A CA 1
ATOM 790 C C . ALA A 1 99 ? -5.471 2.380 15.718 1.00 49.88 99 ALA A C 1
ATOM 792 O O . ALA A 1 99 ? -4.285 2.626 15.543 1.00 49.88 99 ALA A O 1
ATOM 793 N N . GLY A 1 100 ? -5.924 1.834 16.848 1.00 45.03 100 GLY A N 1
ATOM 794 C CA . GLY A 1 100 ? -5.119 1.734 18.072 1.00 45.03 100 GLY A CA 1
ATOM 795 C C . GLY A 1 100 ? -3.831 0.911 17.987 1.00 45.03 100 GLY A C 1
ATOM 796 O O . GLY A 1 100 ? -3.196 0.785 19.024 1.00 45.03 100 GLY A O 1
ATOM 797 N N . ASN A 1 101 ? -3.484 0.347 16.819 1.00 54.66 101 ASN A N 1
ATOM 798 C CA . ASN A 1 101 ? -2.129 0.053 16.336 1.00 54.66 101 ASN A CA 1
ATOM 799 C C . ASN A 1 101 ? -2.181 -0.263 14.819 1.00 54.66 101 ASN A C 1
ATOM 801 O O . ASN A 1 101 ? -2.837 -1.238 14.434 1.00 54.66 101 ASN A O 1
ATOM 805 N N . ILE A 1 102 ? -1.469 0.494 13.970 1.00 58.75 102 ILE A N 1
ATOM 806 C CA . ILE A 1 102 ? -1.220 0.119 12.561 1.00 58.75 102 ILE A CA 1
ATOM 807 C C . ILE A 1 102 ? 0.159 -0.532 12.462 1.00 58.75 102 ILE A C 1
ATOM 809 O O . ILE A 1 102 ? 1.160 0.076 12.833 1.00 58.75 102 ILE A O 1
ATOM 813 N N . LEU A 1 103 ? 0.217 -1.763 11.957 1.00 58.09 103 LEU A N 1
ATOM 814 C CA . LEU A 1 103 ? 1.473 -2.409 11.589 1.00 58.09 103 LEU A CA 1
ATOM 815 C C . LEU A 1 103 ? 1.655 -2.291 10.079 1.00 58.09 103 LEU A C 1
ATOM 817 O O . LEU A 1 103 ? 0.880 -2.850 9.302 1.00 58.09 103 LEU A O 1
ATOM 821 N N . ILE A 1 104 ? 2.687 -1.556 9.689 1.00 61.16 104 ILE A N 1
ATOM 822 C CA . ILE A 1 104 ? 3.131 -1.450 8.306 1.00 61.16 104 ILE A CA 1
ATOM 823 C C . ILE A 1 104 ? 4.143 -2.562 8.055 1.00 61.16 104 ILE A C 1
ATOM 825 O O . ILE A 1 104 ? 5.130 -2.672 8.785 1.00 61.16 104 ILE A O 1
ATOM 829 N N . VAL A 1 105 ? 3.891 -3.369 7.028 1.00 57.94 105 VAL A N 1
ATOM 830 C CA . VAL A 1 105 ? 4.849 -4.358 6.532 1.00 57.94 105 VAL A CA 1
ATOM 831 C C . VAL A 1 105 ? 5.223 -3.955 5.108 1.00 57.94 105 VAL A C 1
ATOM 833 O O . VAL A 1 105 ? 4.343 -3.812 4.258 1.00 57.94 105 VAL A O 1
ATOM 836 N N . ILE A 1 106 ? 6.515 -3.698 4.909 1.00 57.75 106 ILE A N 1
ATOM 837 C CA . ILE A 1 106 ? 7.132 -3.275 3.643 1.00 57.75 106 ILE A CA 1
ATOM 838 C C . ILE A 1 106 ? 7.645 -4.510 2.907 1.00 57.75 106 ILE A C 1
ATOM 840 O O . ILE A 1 106 ? 8.198 -5.393 3.606 1.00 57.75 106 ILE A O 1
#

pLDDT: mean 78.03, std 14.86, range [41.75, 96.56]

Radius of gyration: 17.18 Å; chains: 1; bounding box: 40×18×47 Å